Protein AF-A0A6P1MEE4-F1 (afdb_monomer_lite)

Foldseek 3Di:
DDAKEKAAEPPDPQSVVLCVLCVVDRHDYHHCVVCVVVVCVVCVVLVHDSVLSVQPGWIGDPPDSDIDGHNRSVVCSVVVVNVD

Radius of gyration: 11.48 Å; chains: 1; bounding box: 30×27×25 Å

Structure (mmCIF, N/CA/C/O backbone):
data_AF-A0A6P1MEE4-F1
#
_entry.id   AF-A0A6P1MEE4-F1
#
loop_
_atom_site.group_PDB
_atom_site.id
_atom_site.type_symbol
_atom_site.label_atom_id
_atom_site.label_alt_id
_atom_site.label_comp_id
_atom_site.label_asym_id
_atom_site.label_entity_id
_atom_site.label_seq_id
_atom_site.pdbx_PDB_ins_code
_atom_site.Cartn_x
_atom_site.Cartn_y
_atom_site.Cartn_z
_atom_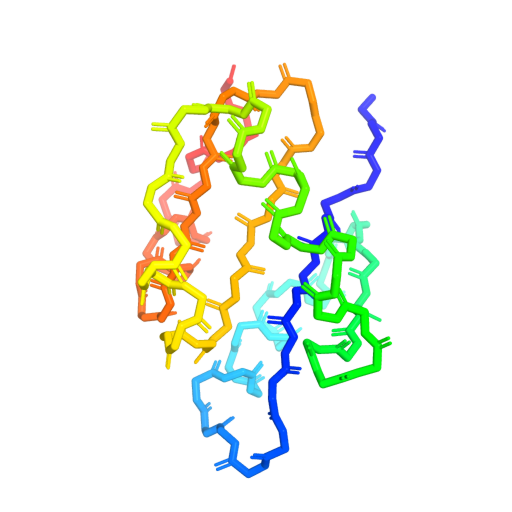site.occupancy
_atom_site.B_iso_or_equiv
_atom_site.auth_seq_id
_atom_site.auth_comp_id
_atom_site.auth_asym_id
_atom_site.auth_atom_id
_atom_site.pdbx_PDB_model_num
ATOM 1 N N . MET A 1 1 ? -10.963 12.809 6.455 1.00 61.28 1 MET A N 1
ATOM 2 C CA . MET A 1 1 ? -10.213 11.666 5.906 1.00 61.28 1 MET A CA 1
ATOM 3 C C . MET A 1 1 ? -8.751 11.814 6.274 1.00 61.28 1 MET A C 1
ATOM 5 O O . MET A 1 1 ? -8.176 12.875 6.037 1.00 61.28 1 MET A O 1
ATOM 9 N N . LYS A 1 2 ? -8.188 10.801 6.935 1.00 66.88 2 LYS A N 1
ATOM 10 C CA . LYS A 1 2 ? -6.739 10.676 7.136 1.00 66.88 2 LYS A CA 1
ATOM 11 C C . LYS A 1 2 ? -6.065 10.334 5.791 1.00 66.88 2 LYS A C 1
ATOM 13 O O . LYS A 1 2 ? -6.747 9.827 4.904 1.00 66.88 2 LYS A O 1
ATOM 18 N N . PRO A 1 3 ? -4.769 10.638 5.609 1.00 79.88 3 PRO A N 1
ATOM 19 C CA . PRO A 1 3 ? -4.064 10.330 4.366 1.00 79.88 3 PRO A CA 1
ATOM 20 C C . PRO A 1 3 ? -3.940 8.817 4.156 1.00 79.88 3 PRO A C 1
ATOM 22 O O . PRO A 1 3 ? -3.682 8.083 5.107 1.00 79.88 3 PRO A O 1
ATOM 25 N N . ILE A 1 4 ? -4.093 8.367 2.909 1.00 85.44 4 ILE A N 1
ATOM 26 C CA . ILE A 1 4 ? -3.869 6.967 2.519 1.00 85.44 4 ILE A CA 1
ATOM 27 C C . ILE A 1 4 ? -2.402 6.618 2.778 1.00 85.44 4 ILE A C 1
ATOM 29 O O . ILE A 1 4 ? -1.522 7.383 2.381 1.00 85.44 4 ILE A O 1
ATOM 33 N N . LYS A 1 5 ? -2.128 5.478 3.416 1.00 88.56 5 LYS A N 1
ATOM 34 C CA . LYS A 1 5 ? -0.763 4.980 3.608 1.00 88.56 5 LYS A CA 1
ATOM 35 C C . LYS A 1 5 ? -0.403 4.038 2.471 1.00 88.56 5 LYS A C 1
ATOM 37 O O . LYS A 1 5 ? -1.069 3.028 2.261 1.00 88.56 5 LYS A O 1
ATOM 42 N N . LEU A 1 6 ? 0.660 4.359 1.746 1.00 90.25 6 LEU A N 1
ATOM 43 C CA . LEU A 1 6 ? 1.182 3.535 0.667 1.00 90.25 6 LEU A CA 1
ATOM 44 C C . LEU A 1 6 ? 2.550 2.979 1.054 1.00 90.25 6 LEU A C 1
ATOM 46 O O . LEU A 1 6 ? 3.544 3.702 1.056 1.00 90.25 6 LEU A O 1
ATOM 50 N N . TYR A 1 7 ? 2.616 1.679 1.306 1.00 90.44 7 TYR A N 1
ATOM 51 C CA . TYR A 1 7 ? 3.853 0.967 1.588 1.00 90.44 7 TYR A CA 1
ATOM 52 C C . TYR A 1 7 ? 4.473 0.458 0.288 1.00 90.44 7 TYR A C 1
ATOM 54 O O . TYR A 1 7 ? 3.875 -0.333 -0.441 1.00 90.44 7 TYR A O 1
ATOM 62 N N . THR A 1 8 ? 5.692 0.901 -0.014 1.00 90.25 8 THR A N 1
ATOM 63 C CA . THR A 1 8 ? 6.383 0.587 -1.276 1.00 90.25 8 THR A CA 1
ATOM 64 C C . THR A 1 8 ? 7.709 -0.125 -1.043 1.00 90.25 8 TH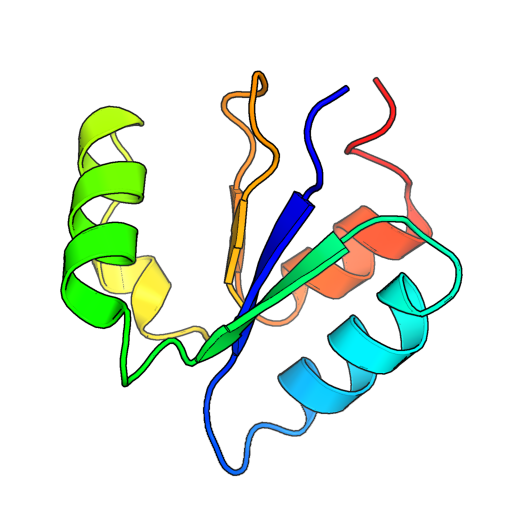R A C 1
ATOM 66 O O . THR A 1 8 ? 8.347 0.060 -0.010 1.00 90.25 8 THR A O 1
ATOM 69 N N . SER A 1 9 ? 8.139 -0.949 -2.000 1.00 86.38 9 SER A N 1
ATOM 70 C CA . SER A 1 9 ? 9.431 -1.648 -1.955 1.00 86.38 9 SER A CA 1
ATOM 71 C C . SER A 1 9 ? 10.390 -1.104 -3.017 1.00 86.38 9 SER A C 1
ATOM 73 O O . SER A 1 9 ? 9.962 -0.607 -4.065 1.00 86.38 9 SER A O 1
ATOM 75 N N . ARG A 1 10 ? 11.699 -1.190 -2.748 1.00 80.12 10 ARG A N 1
ATOM 76 C CA . ARG A 1 10 ? 12.745 -0.797 -3.700 1.00 80.12 10 ARG A CA 1
ATOM 77 C C . ARG A 1 10 ? 12.707 -1.704 -4.933 1.00 80.12 10 ARG A C 1
ATOM 79 O O . ARG A 1 10 ? 12.471 -2.901 -4.829 1.00 80.12 10 ARG A O 1
ATOM 86 N N . ASN A 1 11 ? 12.967 -1.128 -6.109 1.00 80.00 11 ASN A N 1
ATOM 87 C CA . ASN A 1 11 ? 12.972 -1.833 -7.399 1.00 80.00 11 ASN A CA 1
ATOM 88 C C . ASN A 1 11 ? 11.640 -2.515 -7.778 1.00 80.00 11 ASN A C 1
ATOM 90 O O . ASN A 1 11 ? 11.649 -3.519 -8.486 1.00 80.00 11 ASN A O 1
ATOM 94 N N . CYS A 1 12 ? 10.494 -1.976 -7.350 1.00 82.81 12 CYS A N 1
ATOM 95 C CA . CYS A 1 12 ? 9.183 -2.470 -7.771 1.00 82.81 12 CYS A CA 1
ATOM 96 C C . CYS A 1 12 ? 8.554 -1.535 -8.827 1.00 82.81 12 CYS A C 1
ATOM 98 O O . CYS A 1 12 ? 8.130 -0.430 -8.483 1.00 82.81 12 CYS A O 1
ATOM 100 N N . PRO A 1 13 ? 8.433 -1.957 -10.104 1.00 86.75 13 PRO A N 1
ATOM 101 C CA . PRO A 1 13 ? 7.809 -1.146 -11.156 1.00 86.75 13 PRO A CA 1
ATOM 102 C C . PRO A 1 13 ? 6.345 -0.788 -10.873 1.00 86.75 13 PRO A C 1
ATOM 104 O O . PRO A 1 13 ? 5.868 0.262 -11.297 1.00 86.75 13 PRO A O 1
ATOM 107 N N . ILE A 1 14 ? 5.622 -1.652 -10.153 1.00 87.75 14 ILE A N 1
ATOM 108 C CA . ILE A 1 14 ? 4.229 -1.403 -9.758 1.00 87.75 14 ILE A CA 1
ATOM 109 C C . ILE A 1 14 ? 4.173 -0.304 -8.691 1.00 8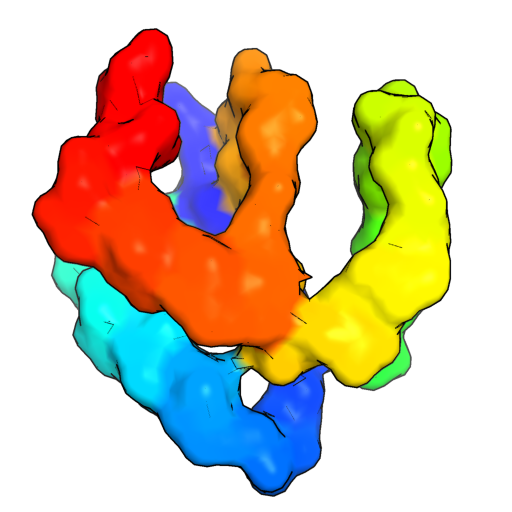7.75 14 ILE A C 1
ATOM 111 O O . ILE A 1 14 ? 3.307 0.560 -8.756 1.00 87.75 14 ILE A O 1
ATOM 115 N N . CYS A 1 15 ? 5.134 -0.261 -7.759 1.00 88.62 15 CYS A N 1
ATOM 116 C CA . CYS A 1 15 ? 5.212 0.818 -6.770 1.00 88.62 15 CYS A CA 1
ATOM 117 C C . CYS A 1 15 ? 5.353 2.191 -7.438 1.00 88.62 15 CYS A C 1
ATOM 119 O O . CYS A 1 15 ? 4.701 3.134 -7.011 1.00 88.62 15 CYS A O 1
ATOM 121 N N . GLU A 1 16 ? 6.168 2.313 -8.488 1.00 89.19 16 GLU A N 1
ATOM 122 C CA . GLU A 1 16 ? 6.332 3.584 -9.206 1.00 89.19 16 GLU A CA 1
ATOM 123 C C . GLU A 1 16 ? 5.053 4.010 -9.937 1.00 89.19 16 GLU A C 1
ATOM 125 O O . GLU A 1 16 ? 4.695 5.186 -9.911 1.00 89.19 16 GLU A O 1
ATOM 130 N N . GLN A 1 17 ? 4.319 3.057 -10.518 1.00 89.56 17 GLN A N 1
ATOM 131 C CA . GLN A 1 17 ? 3.021 3.331 -11.142 1.00 89.56 17 GLN A CA 1
ATOM 132 C C . GLN A 1 17 ? 1.981 3.780 -10.111 1.00 89.56 17 GLN A C 1
ATOM 134 O O . GLN A 1 17 ? 1.324 4.796 -10.312 1.00 89.56 17 GLN A O 1
ATOM 139 N N . VAL A 1 18 ? 1.883 3.085 -8.975 1.00 88.69 18 VAL A N 1
ATOM 140 C CA . VAL A 1 18 ? 0.936 3.430 -7.904 1.00 88.69 18 VAL A CA 1
ATOM 141 C C . VAL A 1 18 ? 1.266 4.792 -7.291 1.00 88.69 18 VAL A C 1
ATOM 143 O O . VAL A 1 18 ? 0.368 5.601 -7.082 1.00 88.69 18 VAL A O 1
ATOM 146 N N . LYS A 1 19 ? 2.552 5.106 -7.080 1.00 87.38 19 LYS A N 1
ATOM 147 C CA . LYS A 1 19 ? 2.990 6.448 -6.653 1.00 87.38 19 LYS A CA 1
ATOM 148 C C . LYS A 1 19 ? 2.608 7.524 -7.667 1.00 87.38 19 LYS A C 1
ATOM 150 O O . LYS A 1 19 ? 2.184 8.607 -7.276 1.00 87.38 19 LYS A O 1
ATOM 155 N N . ALA A 1 20 ? 2.788 7.253 -8.961 1.00 88.31 20 ALA A N 1
ATOM 156 C CA . ALA A 1 20 ? 2.435 8.199 -10.014 1.00 88.31 20 ALA A CA 1
ATOM 157 C C . ALA A 1 20 ? 0.923 8.451 -10.060 1.00 88.31 20 ALA A C 1
ATOM 159 O O . ALA A 1 20 ? 0.513 9.602 -10.176 1.00 88.31 20 ALA A O 1
ATOM 160 N N . ALA A 1 21 ? 0.119 7.400 -9.907 1.00 85.69 21 ALA A N 1
ATOM 161 C CA . ALA A 1 21 ? -1.335 7.487 -9.917 1.00 85.69 21 ALA A CA 1
ATOM 162 C C . ALA A 1 21 ? -1.887 8.167 -8.646 1.00 85.69 21 ALA A C 1
ATOM 164 O O . ALA A 1 21 ? -2.818 8.962 -8.718 1.00 85.69 21 ALA A O 1
ATOM 165 N N . LEU A 1 22 ? -1.241 7.963 -7.492 1.00 83.19 22 LEU A N 1
ATOM 166 C CA . LEU A 1 22 ? -1.586 8.658 -6.248 1.00 83.19 22 LEU A CA 1
ATOM 167 C C . LEU A 1 22 ? -1.050 10.094 -6.168 1.00 83.19 22 LEU A C 1
ATOM 169 O O . LEU A 1 22 ? -1.466 10.833 -5.278 1.00 83.19 22 LEU A O 1
ATOM 173 N N . LYS A 1 23 ? -0.165 10.531 -7.079 1.00 79.06 23 LYS A N 1
ATOM 174 C CA . LYS A 1 23 ? 0.503 11.850 -7.042 1.00 79.06 23 LYS A CA 1
ATOM 175 C C . LYS A 1 23 ? -0.467 13.034 -6.943 1.00 79.06 23 LYS A C 1
ATOM 177 O O . LYS A 1 23 ? -0.092 14.080 -6.416 1.00 79.06 23 LYS A O 1
ATOM 182 N N . GLU A 1 24 ? -1.691 12.875 -7.433 1.00 71.00 24 GLU A N 1
ATOM 183 C CA . GLU A 1 24 ? -2.738 13.903 -7.400 1.00 71.00 24 GLU A CA 1
ATOM 184 C C . GLU A 1 24 ? -3.525 13.947 -6.073 1.00 71.00 24 GLU A C 1
ATOM 186 O O . GLU A 1 24 ? -4.285 14.884 -5.831 1.00 71.00 24 GLU A O 1
ATOM 191 N N . PHE A 1 25 ? -3.301 12.988 -5.169 1.00 73.25 25 PHE A N 1
ATOM 192 C CA . PHE A 1 25 ? -4.061 12.799 -3.933 1.00 73.25 25 PHE A CA 1
ATOM 193 C C . PHE A 1 25 ? -3.207 13.012 -2.677 1.00 73.25 25 PHE A C 1
ATOM 195 O O . PHE A 1 25 ? -1.982 12.887 -2.687 1.00 73.25 25 PHE A O 1
ATOM 202 N N . LYS A 1 26 ? -3.854 13.297 -1.539 1.00 76.56 26 LYS A N 1
ATOM 203 C CA . LYS A 1 26 ? -3.174 13.342 -0.234 1.00 76.56 26 LYS A CA 1
ATOM 204 C C . LYS A 1 26 ? -2.900 11.923 0.265 1.00 76.56 26 LYS A C 1
ATOM 206 O O . LYS A 1 26 ? -3.787 11.280 0.820 1.00 76.56 26 LYS A O 1
ATOM 211 N N . HIS A 1 27 ? -1.664 11.470 0.113 1.00 82.00 27 HIS A N 1
ATOM 212 C CA . HIS A 1 27 ? -1.203 10.168 0.578 1.00 82.00 27 HIS A CA 1
ATOM 213 C C . HIS A 1 27 ? 0.167 10.291 1.252 1.00 82.00 27 HIS A C 1
ATOM 215 O O . HIS A 1 27 ? 0.918 11.240 1.016 1.00 82.00 27 HIS A O 1
ATOM 221 N N . GLU A 1 28 ? 0.473 9.329 2.110 1.00 86.06 28 GLU A N 1
ATOM 222 C CA . GLU A 1 28 ? 1.758 9.168 2.771 1.00 86.06 28 GLU A CA 1
ATOM 223 C C . GLU A 1 28 ? 2.463 7.950 2.167 1.00 86.06 28 GLU A C 1
ATOM 225 O O . GLU A 1 28 ? 1.943 6.836 2.208 1.00 86.06 28 GLU A O 1
ATOM 230 N N . ILE A 1 29 ? 3.636 8.165 1.565 1.00 86.25 29 ILE A N 1
ATOM 231 C CA . ILE A 1 29 ? 4.449 7.085 0.997 1.00 86.25 29 ILE A CA 1
ATOM 232 C C . ILE A 1 29 ? 5.425 6.615 2.072 1.00 86.25 29 ILE A C 1
ATOM 234 O O . ILE A 1 29 ? 6.329 7.353 2.460 1.00 86.25 29 ILE A O 1
ATOM 238 N N . LEU A 1 30 ? 5.269 5.369 2.503 1.00 87.00 30 LEU A N 1
ATOM 239 C CA . LEU A 1 30 ? 6.130 4.703 3.468 1.00 87.00 30 LEU A CA 1
ATOM 240 C C . LEU A 1 30 ? 6.965 3.629 2.764 1.00 87.00 30 LEU A C 1
ATOM 242 O O . LEU A 1 30 ? 6.533 2.969 1.813 1.00 87.00 30 LEU A O 1
ATOM 246 N N . SER A 1 31 ? 8.195 3.435 3.229 1.00 84.75 31 SER A N 1
ATOM 247 C CA . SER A 1 31 ? 9.002 2.288 2.816 1.00 84.75 31 SER A CA 1
ATOM 248 C C . SER A 1 31 ? 8.497 1.043 3.540 1.00 84.75 31 SER A C 1
ATOM 250 O O . SER A 1 31 ? 8.538 0.986 4.769 1.00 84.75 31 SER A O 1
ATOM 252 N N . ALA A 1 32 ? 8.055 0.037 2.782 1.00 83.75 32 ALA A N 1
ATOM 253 C CA . ALA A 1 32 ? 7.619 -1.254 3.311 1.00 83.75 32 ALA A CA 1
ATOM 254 C C . ALA A 1 32 ? 8.750 -1.992 4.045 1.00 83.75 32 ALA A C 1
ATOM 256 O O . ALA A 1 32 ? 8.481 -2.781 4.940 1.00 83.75 32 ALA A O 1
ATOM 257 N N . GLU A 1 33 ? 10.012 -1.744 3.676 1.00 83.31 33 GLU A N 1
ATOM 258 C CA . GLU A 1 33 ? 11.173 -2.347 4.340 1.00 83.31 33 GLU A CA 1
ATOM 259 C C . GLU A 1 33 ? 11.460 -1.692 5.695 1.00 83.31 33 GLU A C 1
ATOM 261 O O . GLU A 1 33 ? 11.794 -2.384 6.651 1.00 83.31 33 GLU A O 1
ATOM 266 N N . GLU A 1 34 ? 11.324 -0.367 5.780 1.00 85.19 34 GLU A N 1
ATOM 267 C CA . GLU A 1 34 ? 11.595 0.389 7.012 1.00 85.19 34 GLU A CA 1
ATOM 268 C C . GLU A 1 34 ? 10.431 0.296 8.006 1.00 85.19 34 GLU A C 1
ATOM 270 O O . GLU A 1 34 ? 10.657 0.273 9.210 1.00 85.19 34 GLU A O 1
ATOM 275 N N . HIS A 1 35 ? 9.201 0.178 7.500 1.00 86.88 35 HIS A N 1
ATOM 276 C CA . HIS A 1 35 ? 7.964 0.140 8.287 1.00 86.88 35 HIS A CA 1
ATOM 277 C C . HIS A 1 35 ? 7.296 -1.240 8.217 1.00 86.88 35 HIS A C 1
ATOM 279 O O . HIS A 1 35 ? 6.072 -1.358 8.262 1.00 86.88 35 HIS A O 1
ATOM 285 N N . MET A 1 36 ? 8.095 -2.301 8.060 1.00 84.06 36 MET A N 1
ATOM 286 C CA . MET A 1 36 ? 7.583 -3.661 7.883 1.00 84.06 36 MET A CA 1
ATOM 287 C C . MET A 1 36 ? 6.769 -4.127 9.091 1.00 84.06 36 MET A C 1
ATOM 289 O O . MET A 1 36 ? 5.721 -4.738 8.914 1.00 84.06 36 MET A O 1
ATOM 293 N N . GLN A 1 37 ? 7.238 -3.835 10.309 1.00 84.19 37 GLN A N 1
ATOM 294 C CA . GLN A 1 37 ? 6.533 -4.224 11.530 1.00 84.19 37 GLN A CA 1
ATOM 295 C C . GLN A 1 37 ? 5.201 -3.479 11.662 1.00 84.19 37 GLN A C 1
ATOM 297 O O . GLN A 1 37 ? 4.182 -4.119 11.887 1.00 84.19 37 GLN A O 1
ATOM 302 N N . ASP A 1 38 ? 5.193 -2.165 11.420 1.00 86.19 38 ASP A N 1
ATOM 303 C CA . ASP A 1 38 ? 3.971 -1.353 11.455 1.00 86.19 38 ASP A CA 1
ATOM 304 C C . ASP A 1 38 ? 2.940 -1.855 10.437 1.00 86.19 38 ASP A C 1
ATOM 306 O O . ASP A 1 38 ? 1.757 -1.970 10.746 1.00 86.19 38 ASP A O 1
ATOM 310 N N . LEU A 1 39 ? 3.391 -2.214 9.230 1.00 84.94 39 LEU A N 1
ATOM 311 C CA . LEU A 1 39 ? 2.541 -2.797 8.196 1.00 84.94 39 LEU A CA 1
ATOM 312 C C . LEU A 1 39 ? 1.979 -4.165 8.614 1.00 84.94 39 LEU A C 1
ATOM 314 O O . LEU A 1 39 ? 0.795 -4.429 8.412 1.00 84.94 39 LEU A O 1
ATOM 318 N N . ILE A 1 40 ? 2.804 -5.042 9.197 1.00 84.88 40 ILE A N 1
ATOM 319 C CA . ILE A 1 40 ? 2.346 -6.338 9.725 1.00 84.88 40 ILE A CA 1
ATOM 320 C C . ILE A 1 40 ? 1.282 -6.122 10.798 1.00 84.88 40 ILE A C 1
ATOM 322 O O . ILE A 1 40 ? 0.245 -6.788 10.766 1.00 84.88 40 ILE A O 1
ATOM 326 N N . ASP A 1 41 ? 1.526 -5.201 11.724 1.00 85.94 41 ASP A N 1
ATOM 327 C CA . ASP A 1 41 ? 0.621 -4.918 12.830 1.00 85.94 41 ASP A CA 1
ATOM 328 C C . ASP A 1 41 ? -0.705 -4.344 12.311 1.00 85.94 41 ASP A C 1
ATOM 330 O O . ASP A 1 41 ? -1.767 -4.811 12.722 1.00 85.94 41 ASP A O 1
ATOM 334 N N . GLU A 1 42 ? -0.670 -3.414 11.350 1.00 83.25 42 GLU A N 1
ATOM 335 C CA . GLU A 1 42 ? -1.873 -2.856 10.718 1.00 83.25 42 GLU A CA 1
ATOM 336 C C . GLU A 1 42 ? -2.704 -3.918 9.990 1.00 83.25 42 GLU A C 1
ATOM 338 O O . GLU A 1 42 ? -3.925 -3.967 10.153 1.00 83.25 42 GLU A O 1
ATOM 343 N N . LEU A 1 43 ? -2.069 -4.800 9.216 1.00 83.00 43 LEU A N 1
ATOM 344 C CA . LEU A 1 43 ? -2.778 -5.876 8.519 1.00 83.00 43 LEU A CA 1
ATOM 345 C C . LEU A 1 43 ? -3.341 -6.907 9.492 1.00 83.00 43 LEU A C 1
ATOM 347 O O . LEU A 1 43 ? -4.482 -7.338 9.339 1.00 83.00 43 LEU A O 1
ATOM 351 N N . THR A 1 44 ? -2.582 -7.247 10.532 1.00 84.12 44 THR A N 1
ATOM 352 C CA . THR A 1 44 ? -3.020 -8.184 11.572 1.00 84.12 44 THR A CA 1
ATOM 353 C C . THR A 1 44 ? -4.221 -7.632 12.338 1.00 84.12 44 THR A C 1
ATOM 355 O O . THR A 1 44 ? -5.184 -8.361 12.571 1.00 84.12 44 THR A O 1
ATOM 358 N N . GLN A 1 45 ? -4.210 -6.340 12.682 1.00 82.94 45 GLN A N 1
ATOM 359 C CA . GLN A 1 45 ? -5.348 -5.666 13.318 1.00 82.94 45 GLN A CA 1
ATOM 360 C C . GLN A 1 45 ? -6.606 -5.687 12.442 1.00 82.94 45 GLN A C 1
ATOM 362 O O . GLN A 1 45 ? -7.712 -5.750 12.971 1.00 82.94 45 GLN A O 1
ATOM 367 N N . ARG A 1 46 ? -6.437 -5.674 11.116 1.00 79.38 46 ARG A N 1
ATOM 368 C CA . ARG A 1 46 ? -7.521 -5.763 10.126 1.00 79.38 46 ARG A CA 1
ATOM 369 C C . ARG A 1 46 ? -7.906 -7.204 9.765 1.00 79.38 46 ARG A C 1
ATOM 371 O O . ARG A 1 46 ? -8.754 -7.407 8.906 1.00 79.38 46 ARG A O 1
ATOM 378 N N . GLY A 1 47 ? -7.293 -8.211 10.394 1.00 78.75 47 GLY A N 1
ATOM 379 C CA . GLY A 1 47 ? -7.557 -9.627 10.113 1.00 78.75 47 GLY A CA 1
ATOM 380 C C . GLY A 1 47 ? -7.026 -10.116 8.759 1.00 78.75 47 GLY A C 1
ATOM 381 O O . GLY A 1 47 ? -7.442 -11.173 8.285 1.00 78.75 47 GLY A O 1
ATOM 382 N N . LEU A 1 48 ? -6.114 -9.366 8.137 1.00 76.00 48 LEU A N 1
ATOM 383 C CA . LEU A 1 48 ? -5.523 -9.683 6.841 1.00 76.00 48 LEU A CA 1
ATOM 384 C C . LEU A 1 48 ? -4.244 -10.509 7.001 1.00 76.00 48 LEU A C 1
ATOM 386 O O . LEU A 1 48 ? -3.468 -10.344 7.945 1.00 76.00 48 LEU A O 1
ATOM 390 N N . ASP A 1 49 ? -4.008 -11.410 6.048 1.00 74.31 49 ASP A N 1
ATOM 391 C CA . ASP A 1 49 ? -2.823 -12.263 6.058 1.00 74.31 49 ASP A CA 1
ATOM 392 C C . ASP A 1 49 ? -1.574 -11.446 5.684 1.00 74.31 49 ASP A C 1
ATOM 394 O O . ASP A 1 49 ? -1.445 -10.933 4.570 1.00 74.31 49 ASP A O 1
ATOM 398 N N . HIS A 1 50 ? -0.603 -11.393 6.600 1.00 71.12 50 HIS A N 1
ATOM 399 C CA . HIS A 1 50 ? 0.719 -10.788 6.405 1.00 71.12 50 HIS A CA 1
ATOM 400 C C . HIS A 1 50 ? 1.470 -11.330 5.173 1.00 71.12 50 HIS A C 1
ATOM 402 O O . HIS A 1 50 ? 2.421 -10.710 4.701 1.00 71.12 50 HIS A O 1
ATOM 40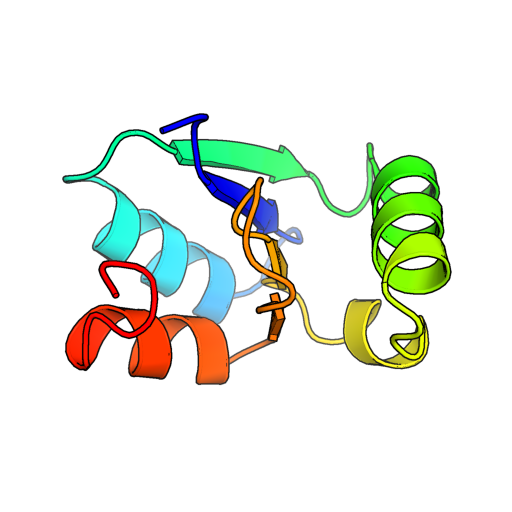8 N N . ARG A 1 51 ? 1.070 -12.471 4.598 1.00 70.44 51 ARG A N 1
ATOM 409 C CA . ARG A 1 51 ? 1.603 -12.954 3.314 1.00 70.44 51 ARG A CA 1
ATOM 410 C C . ARG A 1 51 ? 1.349 -11.991 2.157 1.00 70.44 51 ARG A C 1
ATOM 412 O O . ARG A 1 51 ? 2.165 -11.958 1.235 1.00 70.44 51 ARG A O 1
ATOM 419 N N . GLN A 1 52 ? 0.286 -11.191 2.217 1.00 65.62 52 GLN A N 1
ATOM 420 C CA . GLN A 1 52 ? -0.025 -10.179 1.204 1.00 65.62 52 GLN A CA 1
ATOM 421 C C . GLN A 1 52 ? 0.988 -9.017 1.207 1.00 65.62 52 GLN A C 1
ATOM 423 O O . GLN A 1 52 ? 1.218 -8.402 0.172 1.00 65.62 52 GLN A O 1
ATOM 428 N N . ILE A 1 53 ? 1.725 -8.809 2.308 1.00 65.50 53 ILE A N 1
ATOM 429 C CA . ILE A 1 53 ? 2.828 -7.827 2.408 1.00 65.50 53 ILE A CA 1
ATOM 430 C C . ILE A 1 53 ? 3.934 -8.096 1.394 1.00 65.50 53 ILE A C 1
ATOM 432 O O . ILE A 1 53 ? 4.605 -7.177 0.925 1.00 65.50 53 ILE A O 1
ATOM 436 N N . ARG A 1 54 ? 4.131 -9.369 1.023 1.00 66.38 54 ARG A N 1
ATOM 437 C CA . ARG A 1 54 ? 5.131 -9.746 0.016 1.00 66.38 54 ARG A CA 1
ATOM 438 C C . ARG A 1 54 ? 4.799 -9.202 -1.373 1.00 66.38 54 ARG A C 1
ATOM 440 O O . ARG A 1 54 ? 5.668 -9.224 -2.238 1.00 66.38 54 ARG A O 1
ATOM 447 N N . GLN A 1 55 ? 3.578 -8.715 -1.584 1.00 70.69 55 GLN A N 1
ATOM 448 C CA . GLN A 1 55 ? 3.117 -8.119 -2.830 1.00 70.69 55 GLN A CA 1
ATOM 449 C C . GLN A 1 55 ? 3.101 -6.589 -2.737 1.00 70.69 55 GLN A C 1
ATOM 451 O O . GLN A 1 55 ? 2.083 -5.957 -2.987 1.00 70.69 55 GLN A O 1
ATOM 456 N N . ALA A 1 56 ? 4.226 -5.965 -2.380 1.00 76.88 56 ALA A N 1
ATOM 457 C CA . ALA A 1 56 ? 4.330 -4.509 -2.458 1.00 76.88 56 ALA A CA 1
ATOM 458 C C . ALA A 1 56 ? 4.069 -4.020 -3.907 1.00 76.88 56 ALA A C 1
ATOM 460 O O . ALA A 1 56 ? 4.592 -4.624 -4.852 1.00 76.88 56 ALA A O 1
ATOM 461 N N . PRO A 1 57 ? 3.336 -2.911 -4.114 1.00 88.19 57 PRO A N 1
ATOM 462 C CA . PRO A 1 57 ? 2.886 -1.949 -3.102 1.00 88.19 57 PRO A CA 1
ATOM 463 C C . PRO A 1 57 ? 1.693 -2.432 -2.270 1.00 88.19 57 PRO A C 1
ATOM 465 O O . PRO A 1 57 ? 0.855 -3.156 -2.784 1.00 88.19 57 PRO A O 1
ATOM 468 N N . VAL A 1 58 ? 1.604 -2.001 -1.010 1.00 89.62 58 VAL A N 1
ATOM 469 C CA . VAL A 1 58 ? 0.424 -2.205 -0.153 1.00 89.62 58 VAL A CA 1
ATOM 470 C C . VAL A 1 58 ? -0.208 -0.852 0.142 1.00 89.62 58 VAL A C 1
ATOM 472 O O . VAL A 1 58 ? 0.457 0.041 0.666 1.00 89.62 58 VAL A O 1
ATOM 475 N N . MET A 1 59 ? -1.478 -0.692 -0.204 1.00 89.31 59 MET A N 1
ATOM 476 C CA . MET A 1 59 ? -2.247 0.524 0.017 1.00 89.31 59 MET A CA 1
ATOM 477 C C . MET A 1 59 ? -3.241 0.298 1.150 1.00 89.31 59 MET A C 1
ATOM 479 O O . MET A 1 59 ? -4.084 -0.591 1.073 1.00 89.31 59 MET A O 1
ATOM 483 N N . VAL A 1 60 ? -3.138 1.115 2.195 1.00 87.94 60 VAL A N 1
ATOM 484 C CA . VAL A 1 60 ? -3.982 1.056 3.388 1.00 87.94 60 VAL A CA 1
ATOM 485 C C . VAL A 1 60 ? -4.734 2.374 3.513 1.00 87.94 60 VAL A C 1
ATOM 487 O O . VAL A 1 60 ? -4.133 3.432 3.716 1.00 87.94 60 VAL A O 1
ATOM 490 N N . VAL A 1 61 ? -6.062 2.318 3.413 1.00 84.69 61 VAL A N 1
ATOM 491 C CA . VAL A 1 61 ? -6.916 3.486 3.650 1.00 84.69 61 VAL A CA 1
ATOM 492 C C . VAL A 1 61 ? -7.255 3.524 5.138 1.00 84.69 61 VAL A C 1
ATOM 494 O O . VAL A 1 61 ? -7.831 2.569 5.674 1.00 84.69 61 VAL A O 1
ATOM 497 N N . PRO A 1 62 ? -6.856 4.576 5.869 1.00 71.38 62 PRO A N 1
ATOM 498 C CA . PRO A 1 62 ? -7.245 4.706 7.257 1.00 71.38 62 PRO A CA 1
ATOM 499 C C . PRO A 1 62 ? -8.756 4.914 7.331 1.00 71.38 62 PRO A C 1
ATOM 501 O O . PRO A 1 62 ? -9.309 5.691 6.563 1.00 71.38 62 PRO A O 1
ATOM 504 N N . ASP A 1 63 ? -9.390 4.253 8.295 1.00 72.19 63 ASP A N 1
ATOM 505 C CA . ASP A 1 63 ? -10.833 4.307 8.562 1.00 72.19 63 ASP A CA 1
ATOM 506 C C . ASP A 1 63 ? -11.716 3.426 7.638 1.00 72.19 63 ASP A C 1
ATOM 508 O O . ASP A 1 63 ? -12.883 3.225 7.962 1.00 72.19 63 ASP A O 1
ATOM 512 N N . CYS A 1 64 ? -11.155 2.796 6.596 1.00 70.38 64 CYS A N 1
ATOM 513 C CA . CYS A 1 64 ? -11.792 1.692 5.857 1.00 70.38 64 CYS A CA 1
ATOM 514 C C . CYS A 1 64 ? -11.107 0.363 6.205 1.00 70.38 64 CYS A C 1
ATOM 516 O O . CYS A 1 64 ? -9.907 0.349 6.465 1.00 70.38 64 CYS A O 1
ATOM 518 N N . GLU A 1 65 ? -11.817 -0.769 6.161 1.00 70.12 65 GLU A N 1
ATOM 519 C CA . GLU A 1 65 ? -11.190 -2.107 6.261 1.00 70.12 65 GLU A CA 1
ATOM 520 C C . GLU A 1 65 ? -10.412 -2.486 4.987 1.00 70.12 65 GLU A C 1
ATOM 522 O O . GLU A 1 65 ? -9.697 -3.486 4.955 1.00 70.12 65 GLU A O 1
ATOM 527 N N . LEU A 1 66 ? -10.509 -1.652 3.951 1.00 73.06 66 LEU A N 1
ATOM 528 C CA . LEU A 1 66 ? -9.940 -1.888 2.636 1.00 73.06 66 LEU A CA 1
ATOM 529 C C . LEU A 1 66 ? -8.412 -1.784 2.644 1.00 73.06 66 LEU A C 1
ATOM 531 O O . LEU A 1 66 ? -7.818 -0.814 3.133 1.00 73.06 66 LEU A O 1
ATOM 535 N N . VAL A 1 67 ? -7.793 -2.812 2.076 1.00 84.44 67 VAL A N 1
ATOM 536 C CA . VAL A 1 67 ? -6.363 -2.902 1.810 1.00 84.44 67 VAL A CA 1
ATOM 537 C C . VAL A 1 67 ? -6.197 -3.520 0.435 1.00 84.44 67 VAL A C 1
ATOM 539 O O . VAL A 1 67 ? -6.754 -4.582 0.165 1.00 84.44 67 VAL A O 1
ATOM 542 N N . TRP A 1 68 ? -5.385 -2.887 -0.403 1.00 88.56 68 TRP A N 1
ATOM 543 C CA . TRP A 1 68 ? -5.021 -3.422 -1.710 1.00 88.56 68 TRP A CA 1
ATOM 544 C C . TRP A 1 68 ? -3.532 -3.725 -1.751 1.00 88.56 68 TRP A C 1
ATOM 546 O O . TRP A 1 68 ? -2.732 -3.068 -1.080 1.00 88.56 68 TRP A O 1
ATOM 556 N N . THR A 1 69 ? -3.152 -4.730 -2.537 1.00 88.81 69 THR A N 1
ATOM 557 C CA . THR A 1 69 ? -1.753 -5.139 -2.690 1.00 88.81 69 THR A CA 1
ATOM 558 C C . THR A 1 69 ? -1.387 -5.323 -4.154 1.00 88.81 69 THR A C 1
ATOM 560 O O . THR A 1 69 ? -2.228 -5.661 -4.980 1.00 88.81 69 THR A O 1
ATOM 563 N N . GLY A 1 70 ? -0.122 -5.112 -4.499 1.00 87.81 70 GLY A N 1
ATOM 564 C CA . GLY A 1 70 ? 0.392 -5.354 -5.837 1.00 87.81 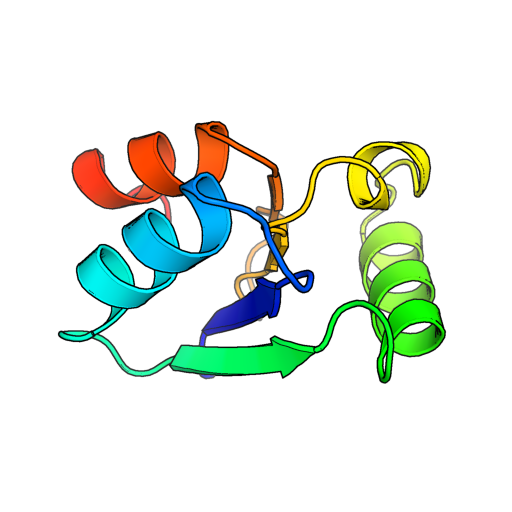70 GLY A CA 1
ATOM 565 C C . GLY A 1 70 ? -0.314 -4.501 -6.891 1.00 87.81 70 GLY A C 1
ATOM 566 O O . GLY A 1 70 ? -0.389 -3.277 -6.772 1.00 87.81 70 GLY A O 1
ATOM 567 N N . ALA A 1 71 ? -0.795 -5.165 -7.944 1.00 86.62 71 ALA A N 1
ATOM 568 C CA . ALA A 1 71 ? -1.515 -4.530 -9.045 1.00 86.62 71 ALA A CA 1
ATOM 569 C C . ALA A 1 71 ? -2.938 -4.093 -8.658 1.00 86.62 71 ALA A C 1
ATOM 571 O O . ALA A 1 71 ? -3.446 -3.149 -9.258 1.00 86.62 71 ALA A O 1
ATOM 572 N N . ASP A 1 72 ? -3.540 -4.698 -7.629 1.00 88.50 72 ASP A N 1
ATOM 573 C CA . ASP A 1 72 ? -4.889 -4.338 -7.171 1.00 88.50 72 ASP A CA 1
ATOM 574 C C . ASP A 1 72 ? -4.929 -2.902 -6.638 1.00 88.50 72 ASP A C 1
ATOM 576 O O . ASP A 1 72 ? -5.951 -2.233 -6.732 1.00 88.50 72 ASP A O 1
ATOM 580 N N . CYS A 1 73 ? -3.788 -2.383 -6.163 1.00 88.88 73 CYS A N 1
ATOM 581 C CA . CYS A 1 73 ? -3.647 -0.971 -5.819 1.00 88.88 73 CYS A CA 1
ATOM 582 C C . CYS A 1 73 ? -3.973 -0.055 -7.005 1.00 88.88 73 CYS A C 1
ATOM 584 O O . CYS A 1 73 ? -4.593 0.978 -6.805 1.00 88.88 73 CYS A O 1
ATOM 586 N N . LEU A 1 74 ? -3.549 -0.403 -8.226 1.00 88.12 74 LEU A N 1
ATOM 587 C CA . LEU A 1 74 ? -3.828 0.409 -9.417 1.00 88.12 74 LEU A CA 1
ATOM 588 C C . LEU A 1 74 ? -5.299 0.338 -9.810 1.00 88.12 74 LEU A C 1
ATOM 590 O O . LEU A 1 74 ? -5.876 1.366 -10.134 1.00 88.12 74 LEU A O 1
ATOM 594 N N . ILE A 1 75 ? -5.900 -0.850 -9.735 1.00 88.75 75 ILE A N 1
ATOM 595 C CA . ILE A 1 75 ? -7.312 -1.061 -10.080 1.00 88.75 75 ILE A CA 1
ATOM 596 C C . ILE A 1 75 ? -8.201 -0.251 -9.141 1.00 88.75 75 ILE A C 1
ATOM 598 O O . ILE A 1 75 ? -9.019 0.539 -9.599 1.00 88.75 75 ILE A O 1
ATOM 602 N N . ALA A 1 76 ? -7.945 -0.342 -7.834 1.00 87.56 76 ALA A N 1
ATOM 603 C CA . ALA A 1 76 ? -8.617 0.483 -6.838 1.00 87.56 76 ALA A CA 1
ATOM 604 C C . ALA A 1 76 ? -8.473 1.981 -7.135 1.00 87.56 76 ALA A C 1
ATOM 606 O O . ALA A 1 76 ? -9.379 2.755 -6.823 1.00 87.56 76 ALA A O 1
ATOM 607 N N . ILE A 1 77 ? -7.343 2.376 -7.751 1.00 86.75 77 ILE A N 1
ATOM 608 C CA . ILE A 1 77 ? -7.061 3.749 -8.183 1.00 86.75 77 ILE A CA 1
ATOM 609 C C . ILE A 1 77 ? -7.835 4.241 -9.370 1.00 86.75 77 ILE A C 1
ATOM 611 O O . ILE A 1 77 ? -8.330 5.373 -9.364 1.00 86.75 77 ILE A O 1
ATOM 615 N N . GLU A 1 78 ? -7.997 3.387 -10.348 1.00 86.12 78 GLU A N 1
ATOM 616 C CA . GLU A 1 78 ? -8.778 3.708 -11.523 1.00 86.12 78 GLU A CA 1
ATOM 617 C C . GLU A 1 78 ? -10.279 3.697 -11.201 1.00 86.12 78 GLU A C 1
ATOM 619 O O . GLU A 1 78 ? -11.000 4.607 -11.620 1.00 86.12 78 GLU A O 1
ATOM 624 N N . ASP A 1 79 ? -10.720 2.745 -10.376 1.00 86.19 79 ASP A N 1
ATOM 625 C CA . ASP A 1 79 ? -12.127 2.543 -10.015 1.00 86.19 79 ASP A CA 1
ATOM 626 C C . ASP A 1 79 ? -12.595 3.430 -8.851 1.00 86.19 79 ASP A C 1
ATOM 628 O O . ASP A 1 79 ? -13.793 3.514 -8.581 1.00 86.19 79 ASP A O 1
ATOM 632 N N . LYS A 1 80 ? -11.665 4.141 -8.196 1.00 81.69 80 LYS A N 1
ATOM 633 C CA . LYS A 1 80 ? -11.915 5.027 -7.046 1.00 81.69 80 LYS A CA 1
ATOM 634 C C . LYS A 1 80 ? -12.555 4.320 -5.848 1.00 81.69 80 LYS A C 1
ATOM 636 O O 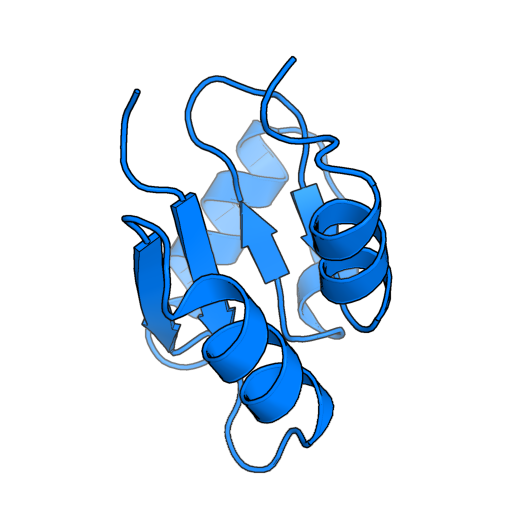. LYS A 1 80 ? -13.285 4.941 -5.080 1.00 81.69 80 LYS A O 1
ATOM 641 N N . GLU A 1 81 ? -12.234 3.045 -5.637 1.00 81.12 81 GLU A N 1
ATOM 642 C CA . GLU A 1 81 ? -12.832 2.240 -4.561 1.00 81.12 81 GLU A CA 1
ATOM 643 C C . GLU A 1 81 ? -12.533 2.764 -3.139 1.00 81.12 81 GLU A C 1
ATOM 645 O O . GLU A 1 81 ? -13.198 2.359 -2.193 1.00 81.12 81 GLU A O 1
ATOM 650 N N . TRP A 1 82 ? -11.550 3.653 -2.938 1.00 74.75 82 TRP A N 1
ATOM 651 C CA . TRP A 1 82 ? -11.311 4.277 -1.621 1.00 74.75 82 TRP A CA 1
ATOM 652 C C . TRP A 1 82 ? -12.184 5.502 -1.322 1.00 74.75 82 TRP A C 1
ATOM 654 O O . TRP A 1 82 ? -12.059 6.052 -0.224 1.00 74.75 82 TRP A O 1
ATOM 664 N N . GLU A 1 83 ? -12.923 6.037 -2.302 1.00 72.12 83 GLU A N 1
ATOM 665 C CA . GLU A 1 83 ? -13.713 7.265 -2.114 1.00 72.12 83 GLU A CA 1
ATOM 666 C C . GLU A 1 83 ? -15.072 7.001 -1.442 1.00 72.12 83 GLU A C 1
ATOM 668 O O . GLU A 1 83 ? -15.612 7.933 -0.837 1.00 72.12 83 GLU A O 1
ATOM 673 N N . ASP A 1 84 ? -15.582 5.765 -1.523 1.00 60.81 84 ASP A N 1
ATOM 674 C CA . ASP A 1 84 ? -16.826 5.280 -0.893 1.00 60.81 84 ASP A CA 1
ATOM 675 C C . ASP A 1 84 ? -16.620 4.813 0.565 1.00 60.81 84 ASP A C 1
ATOM 677 O O . ASP A 1 84 ? -17.512 5.102 1.402 1.00 60.81 84 ASP A O 1
#

InterPro domains:
  IPR002109 Glutaredoxin [PF00462] (4-58)
  IPR036249 Thioredoxin-like superfamily [SSF52833] (3-74)

Secondary structure (DSSP, 8-state):
-PPEEEEE-TT-HHHHHHHHHHTTS-EEEEETTTTHHHHHHHHHHTT--GGGGGSS-EEE-TTSS-EEETTHHHHHHHHTTT--

Sequence (84 aa):
MKPIKLYTSRNCPICEQVKAALKEFKHEILSAEEHMQDLIDELTQRGLDHRQIRQAPVMVVPDCELVWTGADCLIAIEDKEWED

Organism: NCBI:txid2697043

pLDDT: mean 81.73, std 7.53, range [60.81, 90.44]